Protein AF-A0A3M2H8B1-F1 (afdb_monomer_lite)

Secondary structure (DSSP, 8-state):
-PPEEEPP-TT-HHHHHHHHHHHHHHHHHHTTSS-TTSTTTEE--HHHHHTT---SSEEEEEE--SS-B-TTS-B--EEEEEE-TTS-EEEEEEEEE-TTS-EEEE-HHHHHHHHHHHHHHHH-

Sequence (124 aa):
MPLTTLNYNDNEQEHRGFADTLGQMQGLIDKGKLDRNTSHAYYGGHELRECGVSWNGHFLKRDCPGSGKTMHGRSQNRVIVNIDRNGHLVENWAVAWRHDNRLLLLDAGFFKRAQQMRDYINSM

Radius of gyration: 13.56 Å; chains: 1; bounding box: 36×29×35 Å

Structure (mmCIF, N/CA/C/O backbone):
data_AF-A0A3M2H8B1-F1
#
_entry.id   AF-A0A3M2H8B1-F1
#
loop_
_atom_site.group_PDB
_atom_site.id
_atom_site.type_symbol
_atom_site.label_atom_id
_atom_site.label_alt_id
_atom_site.label_comp_id
_atom_site.label_asym_id
_atom_site.label_entity_id
_atom_site.label_seq_id
_atom_site.pdbx_PDB_ins_code
_atom_site.Cartn_x
_atom_site.Cartn_y
_atom_site.Cartn_z
_atom_site.occupancy
_atom_site.B_iso_or_equiv
_atom_site.auth_seq_id
_atom_site.auth_comp_id
_atom_site.auth_asym_id
_atom_site.auth_atom_id
_atom_site.pdbx_PDB_model_num
ATOM 1 N N . MET A 1 1 ? -4.560 -10.208 -16.704 1.00 59.66 1 MET A N 1
ATOM 2 C CA . MET A 1 1 ? -3.597 -11.182 -16.133 1.00 59.66 1 MET A CA 1
ATOM 3 C C . MET A 1 1 ? -3.605 -11.007 -14.627 1.00 59.66 1 MET A C 1
ATOM 5 O O . MET A 1 1 ? -3.657 -9.851 -14.220 1.00 59.66 1 MET A O 1
ATOM 9 N N . PRO A 1 2 ? -3.592 -12.085 -13.823 1.00 79.75 2 PRO A N 1
ATOM 10 C CA . PRO A 1 2 ? -3.544 -11.953 -12.369 1.00 79.75 2 PRO A CA 1
ATOM 11 C C . PRO A 1 2 ? -2.287 -11.184 -11.948 1.00 79.75 2 PRO A C 1
ATOM 13 O O . PRO A 1 2 ? -1.250 -11.286 -12.606 1.00 79.75 2 PRO A O 1
ATOM 16 N N . LEU A 1 3 ? -2.394 -10.399 -10.875 1.00 92.00 3 LEU A N 1
ATOM 17 C CA . LEU A 1 3 ? -1.260 -9.652 -10.337 1.00 92.00 3 LEU A CA 1
ATOM 18 C C . LEU A 1 3 ? -0.147 -10.609 -9.905 1.00 92.00 3 LEU A C 1
ATOM 20 O O . LEU A 1 3 ? -0.397 -11.581 -9.194 1.00 92.00 3 LEU A O 1
ATOM 24 N N . THR A 1 4 ? 1.087 -10.297 -10.293 1.00 95.25 4 THR A N 1
ATOM 25 C CA . THR A 1 4 ? 2.266 -11.007 -9.796 1.00 95.25 4 THR A CA 1
ATOM 26 C C . THR A 1 4 ? 2.554 -10.573 -8.363 1.00 95.25 4 THR A C 1
ATOM 28 O O . THR A 1 4 ? 2.577 -9.376 -8.068 1.00 95.25 4 THR A O 1
ATOM 31 N N . THR A 1 5 ? 2.805 -11.536 -7.480 1.00 96.56 5 THR A N 1
ATOM 32 C CA . THR A 1 5 ? 3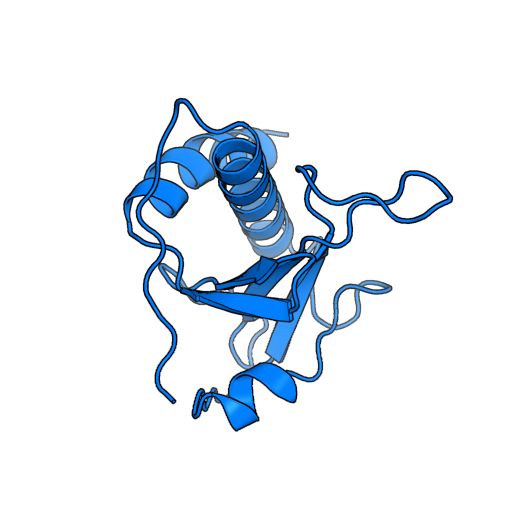.235 -11.259 -6.107 1.00 96.56 5 THR A CA 1
ATOM 33 C C . THR A 1 5 ? 4.673 -10.746 -6.088 1.00 96.56 5 THR A C 1
ATOM 35 O O . THR A 1 5 ? 5.564 -11.339 -6.697 1.00 96.56 5 THR A O 1
ATOM 38 N N . LEU A 1 6 ? 4.901 -9.649 -5.372 1.00 96.31 6 LEU A N 1
ATOM 39 C CA . LEU A 1 6 ? 6.220 -9.130 -5.050 1.00 96.31 6 LEU A CA 1
ATOM 40 C C . LEU A 1 6 ? 6.626 -9.634 -3.671 1.00 96.31 6 LEU A C 1
ATOM 42 O O . LEU A 1 6 ? 5.959 -9.333 -2.682 1.00 96.31 6 LEU A O 1
ATOM 46 N N . ASN A 1 7 ? 7.735 -10.366 -3.624 1.00 97.25 7 ASN A N 1
ATOM 47 C CA . ASN A 1 7 ? 8.300 -10.840 -2.370 1.00 97.25 7 ASN A CA 1
ATOM 48 C C . ASN A 1 7 ? 9.125 -9.739 -1.710 1.00 97.25 7 ASN A C 1
ATOM 50 O O . ASN A 1 7 ? 9.921 -9.064 -2.372 1.00 97.25 7 ASN A O 1
ATOM 54 N N . TYR A 1 8 ? 8.955 -9.569 -0.404 1.00 96.25 8 TYR A N 1
ATOM 55 C CA . TYR A 1 8 ? 9.689 -8.549 0.328 1.00 96.25 8 TYR A CA 1
ATOM 56 C C . TYR A 1 8 ? 11.199 -8.838 0.379 1.00 96.25 8 TYR A C 1
ATOM 58 O O . TYR A 1 8 ? 11.633 -9.971 0.581 1.00 96.25 8 TYR A O 1
ATOM 66 N N . ASN A 1 9 ? 12.008 -7.784 0.241 1.00 94.75 9 ASN A N 1
ATOM 67 C CA . ASN A 1 9 ? 13.467 -7.841 0.331 1.00 94.75 9 ASN A CA 1
ATOM 68 C C . ASN A 1 9 ? 13.957 -6.619 1.111 1.00 94.75 9 ASN A C 1
ATOM 70 O O . ASN A 1 9 ? 13.907 -5.500 0.604 1.00 94.75 9 ASN A O 1
ATOM 74 N N . ASP A 1 10 ? 14.440 -6.829 2.335 1.00 91.00 10 ASP A N 1
ATOM 75 C CA . ASP A 1 10 ? 14.862 -5.733 3.215 1.00 91.00 10 ASP A CA 1
ATOM 76 C C . ASP A 1 10 ? 16.139 -5.036 2.728 1.00 91.00 10 ASP A C 1
ATOM 78 O O . ASP A 1 10 ? 16.424 -3.918 3.143 1.00 91.00 10 ASP A O 1
ATOM 82 N N . ASN A 1 11 ? 16.885 -5.630 1.790 1.00 92.00 11 ASN A N 1
ATOM 83 C CA . ASN A 1 11 ? 18.050 -4.982 1.185 1.00 92.00 11 ASN A CA 1
ATOM 84 C C . ASN A 1 11 ? 17.659 -3.956 0.107 1.00 92.00 11 ASN A C 1
ATOM 86 O O . ASN A 1 11 ? 18.441 -3.051 -0.193 1.00 92.00 11 ASN A O 1
ATOM 90 N N . GLU A 1 12 ? 16.439 -4.027 -0.431 1.00 90.19 12 GLU A N 1
ATOM 91 C CA . GLU A 1 12 ? 15.973 -3.135 -1.491 1.00 90.19 12 GLU A CA 1
ATOM 92 C C . GLU A 1 12 ? 15.316 -1.873 -0.931 1.00 90.19 12 GLU A C 1
ATOM 94 O O . GLU A 1 12 ? 14.300 -1.906 -0.235 1.00 90.19 12 GLU A O 1
ATOM 99 N N . GLN A 1 13 ? 15.879 -0.714 -1.281 1.00 87.94 13 GLN A N 1
ATOM 100 C CA . GLN A 1 13 ? 15.349 0.577 -0.840 1.00 87.94 13 GLN A CA 1
ATOM 101 C C . GLN A 1 13 ? 13.918 0.822 -1.335 1.00 87.94 13 GLN A C 1
ATOM 103 O O . GLN A 1 13 ? 13.115 1.393 -0.601 1.00 87.94 13 GLN A O 1
ATOM 108 N N . GLU A 1 14 ? 13.596 0.381 -2.552 1.00 89.88 14 GLU A N 1
ATOM 109 C CA . GLU A 1 14 ? 12.244 0.478 -3.107 1.00 89.88 14 GLU A CA 1
ATOM 110 C C . GLU A 1 14 ? 11.243 -0.315 -2.253 1.00 89.88 14 GLU A C 1
ATOM 112 O O . GLU A 1 14 ? 10.201 0.216 -1.873 1.00 89.88 14 GLU A O 1
ATOM 117 N N . HIS A 1 15 ? 11.595 -1.542 -1.855 1.00 93.88 15 HIS A N 1
ATOM 118 C CA . HIS A 1 15 ? 10.734 -2.379 -1.021 1.00 93.88 15 HIS A CA 1
ATOM 119 C C . HIS A 1 15 ? 10.514 -1.776 0.368 1.00 93.88 15 HIS A C 1
ATOM 121 O O . HIS A 1 15 ? 9.384 -1.759 0.860 1.00 93.88 15 HIS A O 1
ATOM 127 N N . ARG A 1 16 ? 11.566 -1.226 0.990 1.00 92.31 16 ARG A N 1
ATOM 128 C CA . ARG A 1 16 ? 11.426 -0.474 2.248 1.00 92.31 16 ARG A CA 1
ATOM 129 C C . ARG A 1 16 ? 10.496 0.727 2.074 1.00 92.31 16 ARG A C 1
ATOM 131 O O . ARG A 1 16 ? 9.602 0.915 2.888 1.00 92.31 16 ARG A O 1
ATOM 138 N N . GLY A 1 17 ? 10.636 1.474 0.979 1.00 92.12 17 GLY A N 1
ATOM 139 C CA . GLY A 1 17 ? 9.751 2.594 0.652 1.00 92.12 17 GLY A CA 1
ATOM 140 C C . GLY A 1 17 ? 8.281 2.186 0.511 1.00 92.12 17 GLY A C 1
ATOM 141 O O . GLY A 1 17 ? 7.401 2.888 1.013 1.00 92.12 17 GLY A O 1
ATOM 142 N N . PHE A 1 18 ? 8.001 1.038 -0.115 1.00 95.19 18 PHE A N 1
ATOM 143 C CA . PHE A 1 18 ? 6.642 0.494 -0.218 1.00 95.19 18 PHE A CA 1
ATOM 144 C C . PHE A 1 18 ? 6.091 0.092 1.147 1.00 95.19 18 PHE A C 1
ATOM 146 O O . PHE A 1 18 ? 4.987 0.503 1.491 1.00 95.19 18 PHE A O 1
ATOM 153 N N . ALA A 1 19 ? 6.860 -0.659 1.938 1.00 95.69 19 ALA A N 1
ATOM 154 C CA . ALA A 1 19 ? 6.434 -1.120 3.256 1.00 95.69 19 ALA A CA 1
ATOM 155 C C . ALA A 1 19 ? 6.191 0.045 4.232 1.00 95.69 19 ALA A C 1
ATOM 157 O O . ALA A 1 19 ? 5.168 0.084 4.911 1.00 95.69 19 ALA A O 1
ATOM 158 N N . ASP A 1 20 ? 7.093 1.027 4.265 1.00 94.69 20 ASP A N 1
ATOM 159 C CA . ASP A 1 20 ? 6.966 2.183 5.152 1.00 94.69 20 ASP A CA 1
ATOM 160 C C . ASP A 1 20 ? 5.764 3.055 4.733 1.00 94.69 20 ASP A C 1
ATOM 162 O O . ASP A 1 20 ? 4.981 3.489 5.578 1.00 94.69 20 ASP A O 1
ATOM 166 N N . THR A 1 21 ? 5.547 3.254 3.426 1.00 95.56 21 THR A N 1
ATOM 167 C CA . THR A 1 21 ? 4.368 3.990 2.926 1.00 95.56 21 THR A CA 1
ATOM 168 C C . THR A 1 21 ? 3.072 3.242 3.222 1.00 95.56 21 THR A C 1
ATOM 170 O O . THR A 1 21 ? 2.093 3.867 3.630 1.00 95.56 21 THR A O 1
ATOM 173 N N . LEU A 1 22 ? 3.065 1.915 3.060 1.00 97.50 22 LEU A N 1
ATOM 174 C CA . LEU A 1 22 ? 1.938 1.062 3.423 1.00 97.50 22 LEU A CA 1
ATOM 175 C C . LEU A 1 22 ? 1.577 1.260 4.899 1.00 97.50 22 LEU A C 1
ATOM 177 O O . LEU A 1 22 ? 0.444 1.627 5.191 1.00 97.50 22 LEU A O 1
ATOM 181 N N . GLY A 1 23 ? 2.543 1.131 5.812 1.00 97.00 23 GLY A N 1
ATOM 182 C CA . GLY A 1 23 ? 2.298 1.307 7.245 1.00 97.00 23 GLY A CA 1
ATOM 183 C C . GLY A 1 23 ? 1.787 2.704 7.605 1.00 97.00 23 GLY A C 1
ATOM 184 O O . GLY A 1 23 ? 0.853 2.841 8.394 1.00 97.00 23 GLY A O 1
ATOM 185 N N . GLN A 1 24 ? 2.324 3.750 6.964 1.00 96.19 24 GLN A N 1
ATOM 186 C CA . GLN A 1 24 ? 1.817 5.116 7.135 1.00 96.19 24 GLN A CA 1
ATOM 187 C C . GLN A 1 24 ? 0.368 5.265 6.673 1.00 96.19 24 GLN A C 1
ATOM 189 O O . GLN A 1 24 ? -0.427 5.910 7.355 1.00 96.19 24 GLN A O 1
ATOM 194 N N . MET A 1 25 ? 0.017 4.700 5.515 1.00 96.94 25 MET A N 1
ATOM 195 C CA . MET A 1 25 ? -1.361 4.726 5.026 1.00 96.94 25 MET A CA 1
ATOM 196 C C . MET A 1 25 ? -2.291 4.000 5.994 1.00 96.94 25 MET A C 1
ATOM 198 O O . MET A 1 25 ? -3.311 4.570 6.365 1.00 96.94 25 MET A O 1
ATOM 202 N N . GLN A 1 26 ? -1.920 2.796 6.440 1.00 97.56 26 GLN A N 1
ATOM 203 C CA . GLN A 1 26 ? -2.722 2.003 7.373 1.00 97.56 26 GLN A CA 1
ATOM 204 C C . GLN A 1 26 ? -2.983 2.766 8.679 1.00 97.56 26 GLN A C 1
ATOM 206 O O . GLN A 1 26 ? -4.137 2.933 9.059 1.00 97.56 26 GLN A O 1
ATOM 211 N N . GLY A 1 27 ? -1.945 3.329 9.310 1.00 96.62 27 GLY A N 1
ATOM 212 C CA . GLY A 1 27 ? -2.113 4.088 10.555 1.00 96.62 27 GLY A CA 1
ATOM 213 C C . GLY A 1 27 ? -2.935 5.372 10.381 1.00 96.62 27 GLY A C 1
ATOM 214 O O . GLY A 1 27 ? -3.712 5.751 11.253 1.00 96.62 27 GLY A O 1
ATOM 215 N N . LEU A 1 28 ? -2.824 6.058 9.237 1.00 96.12 28 LEU A N 1
ATOM 216 C CA . LEU A 1 28 ? -3.655 7.238 8.971 1.00 96.12 28 LEU A CA 1
ATOM 217 C C . LEU A 1 28 ? -5.119 6.880 8.696 1.00 96.12 28 LEU A C 1
ATOM 219 O O . LEU A 1 28 ? -5.994 7.659 9.074 1.00 96.12 28 LEU A O 1
ATOM 223 N N . ILE A 1 29 ? -5.383 5.734 8.065 1.00 96.50 29 ILE A N 1
ATOM 224 C CA . ILE A 1 29 ? -6.743 5.216 7.872 1.00 96.50 29 ILE A CA 1
ATOM 225 C C . ILE A 1 29 ? -7.350 4.845 9.227 1.00 96.50 29 ILE A C 1
ATOM 227 O O . ILE A 1 29 ? -8.449 5.302 9.526 1.00 96.50 29 ILE A O 1
ATOM 231 N N . ASP A 1 30 ? -6.614 4.128 10.084 1.00 95.44 30 ASP A N 1
ATOM 232 C CA . ASP A 1 30 ? -7.062 3.780 11.443 1.00 95.44 30 ASP A CA 1
ATOM 233 C C . ASP A 1 30 ? -7.449 5.022 12.262 1.00 95.44 30 ASP A C 1
ATOM 235 O O . ASP A 1 30 ? -8.407 5.004 13.032 1.00 95.44 30 ASP A O 1
ATOM 239 N N . LYS A 1 31 ? -6.728 6.134 12.069 1.00 93.94 31 LYS A N 1
ATOM 240 C CA . LYS A 1 31 ? -7.013 7.423 12.721 1.00 93.94 31 LYS A CA 1
ATOM 241 C C . LYS A 1 31 ? -8.135 8.236 12.083 1.00 93.94 31 LYS A C 1
ATOM 243 O O . LYS A 1 31 ? -8.404 9.342 12.551 1.00 93.94 31 LYS A O 1
ATOM 248 N N . GLY A 1 32 ? -8.719 7.772 10.981 1.00 93.19 32 GLY A N 1
ATOM 249 C CA . GLY A 1 32 ? -9.668 8.554 10.187 1.00 93.19 32 GLY A CA 1
ATOM 250 C C . GLY A 1 32 ? -9.055 9.813 9.558 1.00 93.19 32 GLY A C 1
ATOM 251 O O . GLY A 1 32 ? -9.773 10.751 9.228 1.00 93.19 32 GLY A O 1
ATOM 252 N N . LYS A 1 33 ? -7.723 9.866 9.413 1.00 94.00 33 LYS A N 1
ATOM 253 C CA . LYS A 1 33 ? -6.983 10.984 8.794 1.00 94.00 33 LYS A CA 1
ATOM 254 C C . LYS A 1 33 ? -6.727 10.779 7.301 1.00 94.00 33 LYS A C 1
ATOM 256 O O . LYS A 1 33 ? -6.310 11.718 6.626 1.00 94.00 33 LYS A O 1
ATOM 261 N N . LEU A 1 34 ? -6.917 9.560 6.805 1.00 95.25 34 LEU A N 1
ATOM 262 C CA . LEU A 1 34 ? -6.817 9.211 5.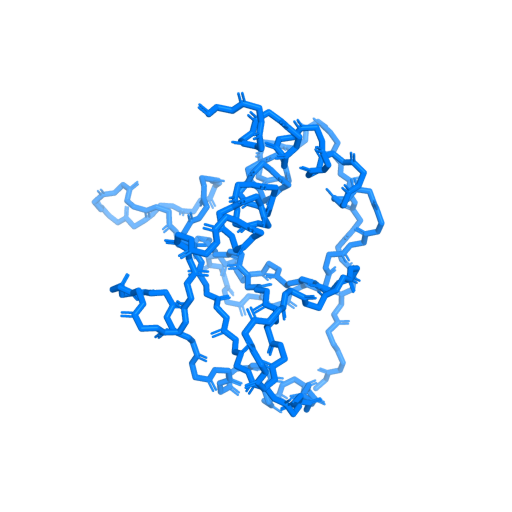394 1.00 95.25 34 LEU A CA 1
ATOM 263 C C . LEU A 1 34 ? -8.057 8.413 4.991 1.00 95.25 34 LEU A C 1
ATOM 265 O O . LEU A 1 34 ? -8.286 7.317 5.488 1.00 95.25 34 LEU A O 1
ATOM 269 N N . ASP A 1 35 ? -8.836 8.968 4.074 1.00 94.88 35 ASP A N 1
ATOM 270 C CA . ASP A 1 35 ? -10.069 8.384 3.551 1.00 94.88 35 ASP A CA 1
ATOM 271 C C . ASP A 1 35 ? -10.238 8.705 2.052 1.00 94.88 35 ASP A C 1
ATOM 273 O O . ASP A 1 35 ? -9.364 9.297 1.412 1.00 94.88 35 ASP A O 1
ATOM 277 N N . ARG A 1 36 ? -11.388 8.343 1.470 1.00 91.69 36 ARG A N 1
ATOM 278 C CA . ARG A 1 36 ? -11.686 8.626 0.053 1.00 91.69 36 ARG A CA 1
ATOM 279 C C . ARG A 1 36 ? -11.818 10.117 -0.278 1.00 91.69 36 ARG A C 1
ATOM 281 O O . ARG A 1 36 ? -11.712 10.480 -1.445 1.00 91.69 36 ARG A O 1
ATOM 288 N N . ASN A 1 37 ? -12.125 10.951 0.714 1.00 92.69 37 ASN A N 1
ATOM 289 C CA . ASN A 1 37 ? -12.356 12.384 0.535 1.00 92.69 37 ASN A CA 1
ATOM 290 C C . ASN A 1 37 ? -11.055 13.181 0.708 1.00 92.69 37 ASN A C 1
ATOM 292 O O . ASN A 1 37 ? -10.986 14.356 0.352 1.00 92.69 37 ASN A O 1
ATOM 296 N N . THR A 1 38 ? -10.016 12.537 1.236 1.00 93.38 38 THR A N 1
ATOM 297 C CA . THR A 1 38 ? -8.688 13.109 1.390 1.00 93.38 38 THR A CA 1
ATOM 298 C C . THR A 1 38 ? -8.119 13.476 0.020 1.00 93.38 38 THR A C 1
ATOM 300 O O . THR A 1 38 ? -8.127 12.680 -0.925 1.00 93.38 38 THR A O 1
ATOM 303 N N . SER A 1 39 ? -7.615 14.707 -0.096 1.00 90.38 39 SER A N 1
ATOM 304 C CA . SER A 1 39 ? -7.112 15.240 -1.363 1.00 90.38 39 SER A CA 1
ATOM 305 C C . SER A 1 39 ? -6.039 14.331 -1.971 1.00 90.38 39 SER A C 1
ATOM 307 O O . SER A 1 39 ? -5.099 13.919 -1.292 1.00 90.38 39 SER A O 1
ATOM 309 N N . HIS A 1 40 ? -6.193 14.012 -3.259 1.00 86.81 40 HIS A N 1
ATOM 310 C CA . HIS A 1 40 ? -5.317 13.127 -4.040 1.00 86.81 40 HIS A CA 1
ATOM 311 C C . HIS A 1 40 ? -5.178 11.673 -3.541 1.00 86.81 40 HIS A C 1
ATOM 313 O O . HIS A 1 40 ? -4.413 10.914 -4.141 1.00 86.81 40 HIS A O 1
ATOM 319 N N . ALA A 1 41 ? -5.929 11.256 -2.516 1.00 90.31 41 ALA A N 1
ATOM 320 C CA . ALA A 1 41 ? -5.879 9.892 -1.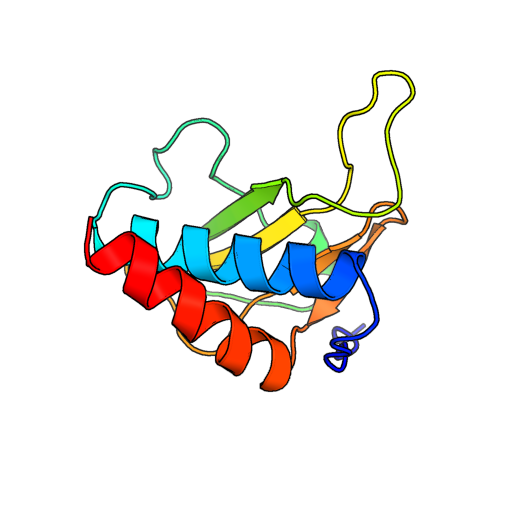991 1.00 90.31 41 ALA A CA 1
ATOM 321 C C . ALA A 1 41 ? -6.709 8.909 -2.822 1.00 90.31 41 ALA A C 1
ATOM 323 O O . ALA A 1 41 ? -6.330 7.750 -2.963 1.00 90.31 41 ALA A O 1
ATOM 324 N N . TYR A 1 42 ? -7.833 9.350 -3.392 1.00 93.25 42 TYR A N 1
ATOM 325 C CA . TYR A 1 42 ? -8.712 8.468 -4.156 1.00 93.25 42 TYR A CA 1
ATOM 326 C C . TYR A 1 42 ? -8.038 7.914 -5.421 1.00 93.25 42 TYR A C 1
ATOM 328 O O . TYR A 1 42 ? -7.388 8.635 -6.188 1.00 93.25 42 TYR A O 1
ATOM 336 N N . TYR A 1 43 ? -8.242 6.619 -5.664 1.00 92.31 43 TYR A N 1
ATOM 337 C CA . TYR A 1 43 ? -7.790 5.923 -6.859 1.00 92.31 43 TYR A CA 1
ATOM 338 C C . TYR A 1 43 ? -8.953 5.184 -7.535 1.00 92.31 43 TYR A C 1
ATOM 340 O O . TYR A 1 43 ? -9.661 4.394 -6.916 1.00 92.31 43 TYR A O 1
ATOM 348 N N . GLY A 1 44 ? -9.148 5.439 -8.833 1.00 88.69 44 GLY A N 1
ATOM 349 C CA . GLY A 1 44 ? -10.245 4.846 -9.609 1.00 88.69 44 GLY A CA 1
ATOM 350 C C . GLY A 1 44 ? -10.101 3.339 -9.863 1.00 88.69 44 GLY A C 1
ATOM 351 O O . GLY A 1 44 ? -11.099 2.663 -10.115 1.00 88.69 44 GLY A O 1
ATOM 352 N N . GLY A 1 45 ? -8.879 2.797 -9.766 1.00 90.50 45 GLY A N 1
ATOM 353 C CA . GLY A 1 45 ? -8.616 1.361 -9.901 1.00 90.50 45 GLY A CA 1
ATOM 354 C C . GLY A 1 45 ? -8.769 0.808 -11.319 1.00 90.50 45 GLY A C 1
ATOM 355 O O . GLY A 1 45 ? -8.982 -0.392 -11.461 1.00 90.50 45 GLY A O 1
ATOM 356 N N . HIS A 1 46 ? -8.705 1.641 -12.363 1.00 91.25 46 HIS A N 1
ATOM 357 C CA . HIS A 1 46 ? -8.873 1.191 -13.751 1.00 91.25 46 HIS A CA 1
ATOM 358 C C . HIS A 1 46 ? -7.829 0.137 -14.134 1.00 91.25 46 HIS A C 1
ATOM 360 O O . HIS A 1 46 ? -8.188 -0.941 -14.597 1.00 91.25 46 HIS A O 1
ATOM 366 N N . GLU A 1 47 ? -6.562 0.396 -13.822 1.00 92.12 47 GLU A N 1
ATOM 367 C CA . GLU A 1 47 ? -5.441 -0.496 -14.119 1.00 92.12 47 GLU A CA 1
ATOM 368 C C . GLU A 1 47 ? -5.546 -1.813 -13.322 1.00 92.12 47 GLU A C 1
ATOM 370 O O . GLU A 1 47 ? -5.278 -2.896 -13.837 1.00 92.12 47 GLU A O 1
ATOM 375 N N . LEU A 1 48 ? -6.039 -1.758 -12.077 1.00 92.75 48 LEU A N 1
ATOM 376 C CA . LEU A 1 48 ? -6.327 -2.958 -11.282 1.00 92.75 48 LEU A CA 1
ATOM 377 C C . LEU A 1 48 ? -7.434 -3.818 -11.911 1.00 92.75 48 LEU A C 1
ATOM 379 O O . LEU A 1 48 ? -7.323 -5.046 -11.934 1.00 92.75 48 LEU A O 1
ATOM 383 N N . ARG A 1 49 ? -8.484 -3.189 -12.453 1.00 91.44 49 ARG A N 1
ATOM 384 C CA . ARG A 1 49 ? -9.580 -3.893 -13.140 1.00 91.44 49 ARG A CA 1
ATOM 385 C C . ARG A 1 49 ? -9.105 -4.564 -14.426 1.00 91.44 49 ARG A C 1
ATOM 387 O O . ARG A 1 49 ? -9.537 -5.677 -14.707 1.00 91.44 49 ARG A O 1
ATOM 394 N N . GLU A 1 50 ? -8.183 -3.948 -15.163 1.00 91.06 50 GLU A N 1
ATOM 395 C CA . GLU A 1 50 ? -7.531 -4.566 -16.330 1.00 91.06 50 GLU A CA 1
ATOM 396 C C . GLU A 1 50 ? -6.698 -5.802 -15.940 1.00 91.06 50 GLU A C 1
ATOM 398 O O . GLU A 1 50 ? -6.622 -6.787 -16.681 1.00 91.06 50 GLU A O 1
ATOM 403 N N . CYS A 1 51 ? -6.142 -5.814 -14.725 1.00 90.19 51 CYS A N 1
ATOM 404 C CA . CYS A 1 51 ? -5.526 -7.000 -14.125 1.00 90.19 51 CYS A CA 1
ATOM 405 C C . CYS A 1 51 ? -6.540 -8.015 -13.551 1.00 90.19 51 CYS A C 1
ATOM 407 O O . CYS A 1 51 ? -6.140 -9.044 -13.009 1.00 90.19 51 CYS A O 1
ATOM 409 N N . GLY A 1 52 ? -7.848 -7.778 -13.681 1.00 89.25 52 GLY A N 1
ATOM 410 C CA . GLY A 1 52 ? -8.897 -8.665 -13.171 1.00 89.25 52 GLY A CA 1
ATOM 411 C C . GLY A 1 52 ? -9.158 -8.539 -11.667 1.00 89.25 52 GLY A C 1
ATOM 412 O O . GLY A 1 52 ? -9.854 -9.379 -11.099 1.00 89.25 52 GLY A O 1
ATOM 413 N N . VAL A 1 53 ? -8.628 -7.505 -11.006 1.00 89.56 53 VAL A N 1
ATOM 414 C CA . VAL A 1 53 ? -8.946 -7.218 -9.604 1.00 89.56 53 VAL A CA 1
ATOM 415 C C . VAL A 1 53 ? -10.313 -6.548 -9.537 1.00 89.56 53 VAL A C 1
ATOM 417 O O . VAL A 1 53 ? -10.506 -5.425 -10.005 1.00 89.56 53 VAL A O 1
ATOM 420 N N . SER A 1 54 ? -11.263 -7.236 -8.911 1.00 85.31 54 SER A N 1
ATOM 421 C CA . SER A 1 54 ? -12.582 -6.701 -8.586 1.00 85.31 54 SER A CA 1
ATOM 422 C C . SER A 1 54 ? -12.692 -6.536 -7.076 1.00 85.31 54 SER A C 1
ATOM 424 O O . SER A 1 54 ? -12.491 -7.494 -6.331 1.00 85.31 54 SER A O 1
ATOM 426 N N . TRP A 1 55 ? -13.001 -5.321 -6.619 1.00 83.38 55 TRP A N 1
ATOM 427 C CA . TRP A 1 55 ? -13.238 -5.044 -5.206 1.00 83.38 55 TRP A CA 1
ATOM 428 C C . TRP A 1 55 ? -14.488 -4.199 -5.011 1.00 83.38 55 TRP A C 1
ATOM 430 O O . TRP A 1 55 ? -14.752 -3.254 -5.756 1.00 83.38 55 TRP A O 1
ATOM 440 N N . ASN A 1 56 ? -15.242 -4.532 -3.968 1.00 79.81 56 ASN A N 1
ATOM 441 C CA . ASN A 1 56 ? -16.464 -3.840 -3.601 1.00 79.81 56 ASN A CA 1
ATOM 442 C C . ASN A 1 56 ? -16.164 -2.799 -2.508 1.00 79.81 56 ASN A C 1
ATOM 444 O O . ASN A 1 56 ? -16.461 -3.004 -1.335 1.00 79.81 56 ASN A O 1
ATOM 448 N N . GLY A 1 57 ? -15.516 -1.700 -2.894 1.00 86.75 57 GLY A N 1
ATOM 449 C CA . GLY A 1 57 ? -15.061 -0.645 -1.986 1.00 86.75 57 GLY A CA 1
ATOM 450 C C . GLY A 1 57 ? -14.366 0.485 -2.738 1.00 86.75 57 GLY A C 1
ATOM 451 O O . GLY A 1 57 ? -14.623 0.699 -3.926 1.00 86.75 57 GLY A O 1
ATOM 452 N N . HIS A 1 58 ? -13.474 1.197 -2.056 1.00 93.81 58 HIS A N 1
ATOM 453 C CA . HIS A 1 58 ? -12.649 2.230 -2.676 1.00 93.81 58 HIS A CA 1
ATOM 454 C C . HIS A 1 58 ? -11.172 1.858 -2.596 1.00 93.81 58 HIS A C 1
ATOM 456 O O . HIS A 1 58 ? -10.720 1.266 -1.619 1.00 93.81 58 HIS A O 1
ATOM 462 N N . PHE A 1 59 ? -10.421 2.246 -3.623 1.00 96.38 59 PHE A N 1
ATOM 463 C CA . PHE A 1 59 ? -8.971 2.187 -3.585 1.00 96.38 59 PHE A CA 1
ATOM 464 C C . PHE A 1 59 ? -8.435 3.545 -3.145 1.00 96.38 59 PHE A C 1
ATOM 466 O O . PHE A 1 59 ? -8.855 4.586 -3.663 1.00 96.38 59 PHE A O 1
ATOM 473 N N . LEU A 1 60 ? -7.487 3.528 -2.217 1.00 96.88 60 LEU A N 1
ATOM 474 C CA . LEU A 1 60 ? -6.680 4.691 -1.876 1.00 96.88 60 LEU A CA 1
ATOM 475 C C . LEU A 1 60 ? -5.268 4.483 -2.401 1.00 96.88 60 LEU A C 1
ATOM 477 O O . LEU A 1 60 ? -4.767 3.362 -2.408 1.00 96.88 60 LEU A O 1
ATOM 481 N N . LYS A 1 61 ? -4.613 5.563 -2.814 1.00 95.56 61 LYS A N 1
ATOM 482 C CA . LYS A 1 61 ? -3.222 5.556 -3.254 1.00 95.56 61 LYS A CA 1
ATOM 483 C C . LYS A 1 61 ? -2.399 6.595 -2.512 1.00 95.56 61 LYS A C 1
ATOM 485 O O . LYS A 1 61 ? -2.905 7.645 -2.119 1.00 95.56 61 LYS A O 1
ATOM 490 N N . ARG A 1 62 ? -1.102 6.332 -2.405 1.00 93.81 62 ARG A N 1
ATOM 491 C CA . ARG A 1 62 ? -0.112 7.324 -1.993 1.00 93.81 62 ARG A CA 1
ATOM 492 C C . ARG A 1 62 ? 1.188 7.113 -2.746 1.00 93.81 62 ARG A C 1
ATOM 494 O O . ARG A 1 62 ? 1.604 5.975 -2.953 1.00 93.81 62 ARG A O 1
ATOM 501 N N . ASP A 1 63 ? 1.818 8.212 -3.142 1.00 90.81 63 ASP A N 1
ATOM 502 C CA . ASP A 1 63 ? 3.152 8.170 -3.731 1.00 90.81 63 ASP A CA 1
ATOM 503 C C . ASP A 1 63 ? 4.151 7.660 -2.682 1.00 90.81 63 ASP A C 1
ATOM 505 O O . ASP A 1 63 ? 4.113 8.076 -1.521 1.00 90.81 63 ASP A O 1
ATOM 509 N N . CYS A 1 64 ? 5.044 6.762 -3.087 1.00 86.56 64 CYS A N 1
ATOM 510 C CA . CYS A 1 64 ? 6.045 6.163 -2.209 1.00 86.56 64 CYS A CA 1
ATOM 511 C C . CYS A 1 64 ? 7.464 6.460 -2.715 1.00 86.56 64 CYS A C 1
ATOM 513 O O . CYS A 1 64 ? 7.692 6.515 -3.926 1.00 86.56 64 CYS A O 1
ATOM 515 N N . PRO A 1 65 ? 8.445 6.671 -1.822 1.00 75.12 65 PRO A N 1
ATOM 516 C CA . PRO A 1 65 ? 9.834 6.879 -2.219 1.00 75.12 65 PRO A CA 1
ATOM 517 C C 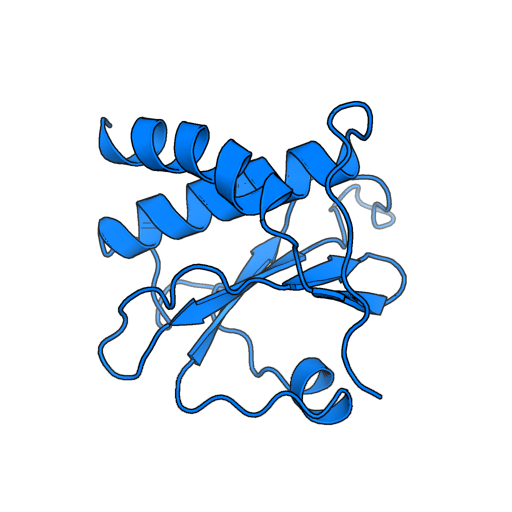. PRO A 1 65 ? 10.434 5.600 -2.832 1.00 75.12 65 PRO A C 1
ATOM 519 O O . PRO A 1 65 ? 10.148 4.496 -2.377 1.00 75.12 65 PRO A O 1
ATOM 522 N N . GLY A 1 66 ? 11.283 5.740 -3.855 1.00 67.19 66 GLY A N 1
ATOM 523 C CA . GLY A 1 66 ? 11.924 4.611 -4.538 1.00 67.19 66 GLY A CA 1
ATOM 524 C C . GLY A 1 66 ? 12.741 5.019 -5.770 1.00 67.19 66 GLY A C 1
ATOM 525 O O . GLY A 1 66 ? 12.920 6.211 -6.044 1.00 67.19 66 GLY A O 1
ATOM 526 N N . SER A 1 67 ? 13.260 4.024 -6.495 1.00 59.00 67 SER A N 1
ATOM 527 C CA . SER A 1 67 ? 13.869 4.197 -7.820 1.00 59.00 67 SER A CA 1
ATOM 528 C C . SER A 1 67 ? 12.788 4.502 -8.869 1.00 59.00 67 SER A C 1
ATOM 530 O O . SER A 1 67 ? 11.669 4.008 -8.775 1.00 59.00 67 SER A O 1
ATOM 532 N N . GLY A 1 68 ? 13.112 5.350 -9.853 1.00 57.12 68 GLY A N 1
ATOM 533 C CA . GLY A 1 68 ? 12.145 5.867 -10.834 1.00 57.12 68 GLY A CA 1
ATOM 534 C C . GLY A 1 68 ? 11.611 7.247 -10.447 1.00 57.12 68 GLY A C 1
ATOM 535 O O . GLY A 1 68 ? 10.563 7.388 -9.816 1.00 57.12 68 GLY A O 1
ATOM 536 N N . LYS A 1 69 ? 12.363 8.289 -10.818 1.00 58.12 69 LYS A N 1
ATOM 537 C CA . LYS A 1 69 ? 11.977 9.691 -10.625 1.00 58.12 69 LYS A CA 1
ATOM 538 C C . LYS A 1 69 ? 11.566 10.294 -11.964 1.00 58.12 69 LYS A C 1
ATOM 540 O O . LYS A 1 69 ? 12.226 10.074 -12.973 1.00 58.12 69 LYS A O 1
ATOM 545 N N . THR A 1 70 ? 10.517 11.109 -11.955 1.00 56.97 70 THR A N 1
ATOM 546 C CA . THR A 1 70 ? 10.242 12.052 -13.049 1.00 56.97 70 THR A CA 1
ATOM 547 C C . THR A 1 70 ? 11.423 13.010 -13.249 1.00 56.97 70 THR A C 1
ATOM 549 O O . THR A 1 70 ? 12.261 13.170 -12.358 1.00 56.97 70 THR A O 1
ATOM 552 N N . MET A 1 71 ? 11.445 13.730 -14.376 1.00 52.41 71 MET A N 1
ATOM 553 C CA . MET A 1 71 ? 12.430 14.788 -14.664 1.00 52.41 71 MET A CA 1
ATOM 554 C C . MET A 1 71 ? 12.541 15.850 -13.546 1.00 52.41 71 MET A C 1
ATOM 556 O O . MET A 1 71 ? 13.571 16.499 -13.410 1.00 52.41 71 MET A O 1
ATOM 560 N N . HIS A 1 72 ? 11.510 15.989 -12.702 1.00 58.72 72 HIS A N 1
ATOM 561 C CA . HIS A 1 72 ? 11.464 16.908 -11.557 1.00 58.72 72 HIS A CA 1
ATOM 562 C C . HIS A 1 72 ? 11.630 16.213 -10.193 1.00 58.72 72 HIS A C 1
ATOM 564 O O . HIS A 1 72 ? 11.274 16.770 -9.158 1.00 58.72 72 HIS A O 1
ATOM 570 N N . GLY A 1 73 ? 12.128 14.975 -10.161 1.00 58.19 73 GLY A N 1
ATOM 571 C CA . GLY A 1 73 ? 12.492 14.287 -8.921 1.00 58.19 73 GLY A CA 1
ATOM 572 C C . GLY A 1 73 ? 11.343 13.617 -8.157 1.00 58.19 73 GLY A C 1
ATOM 573 O O . GLY A 1 73 ? 11.611 12.961 -7.150 1.00 58.19 73 GLY A O 1
ATOM 574 N N . ARG A 1 74 ? 10.085 13.725 -8.613 1.00 59.41 74 ARG A N 1
ATOM 575 C CA . ARG A 1 74 ? 8.948 13.014 -7.993 1.00 59.41 74 ARG A CA 1
ATOM 576 C C . ARG A 1 74 ? 9.012 11.523 -8.303 1.00 59.41 74 ARG A C 1
ATOM 578 O O . ARG A 1 74 ? 9.134 11.169 -9.476 1.00 59.41 74 ARG A O 1
ATOM 585 N N . SER A 1 75 ? 8.914 10.686 -7.270 1.00 65.69 75 SER A N 1
ATOM 586 C CA . SER A 1 75 ? 8.757 9.236 -7.425 1.00 65.69 75 SER A CA 1
ATOM 587 C C . SER A 1 75 ? 7.483 8.933 -8.208 1.00 65.69 75 SER A C 1
ATOM 589 O O . SER A 1 75 ? 6.451 9.561 -7.971 1.00 65.69 75 SER A O 1
ATOM 591 N N . GLN A 1 76 ? 7.560 7.997 -9.150 1.00 77.38 76 GLN A N 1
ATOM 592 C CA . GLN A 1 76 ? 6.385 7.501 -9.874 1.00 77.38 76 GLN A CA 1
ATOM 593 C C . GLN A 1 76 ? 5.782 6.253 -9.225 1.00 77.38 76 GLN A C 1
ATOM 595 O O . GLN A 1 76 ? 4.723 5.799 -9.654 1.00 77.38 76 GLN A O 1
ATOM 600 N N . ASN A 1 77 ? 6.432 5.716 -8.193 1.00 90.56 77 ASN A N 1
ATOM 601 C CA . ASN A 1 77 ? 5.904 4.578 -7.471 1.00 90.56 77 ASN A CA 1
ATOM 602 C C . ASN A 1 77 ? 4.745 4.998 -6.559 1.00 90.56 77 ASN A C 1
ATOM 604 O O . ASN A 1 77 ? 4.767 6.071 -5.946 1.00 90.56 77 ASN A O 1
ATOM 608 N N . ARG A 1 78 ? 3.751 4.120 -6.428 1.00 93.25 78 ARG A N 1
ATOM 609 C CA . ARG A 1 78 ? 2.609 4.291 -5.529 1.00 93.25 78 ARG A CA 1
ATOM 610 C C . ARG A 1 78 ? 2.326 3.010 -4.768 1.00 93.25 78 ARG A C 1
ATOM 612 O O . ARG A 1 78 ? 2.480 1.916 -5.305 1.00 93.25 78 ARG A O 1
ATOM 619 N N . VAL A 1 79 ? 1.832 3.160 -3.549 1.00 96.31 79 VAL A N 1
ATOM 620 C CA . VAL A 1 79 ? 1.156 2.085 -2.823 1.00 96.31 79 VAL A CA 1
ATOM 621 C C . VAL A 1 79 ? -0.339 2.310 -2.940 1.00 96.31 79 VAL A C 1
ATOM 623 O O . VAL A 1 79 ? -0.817 3.433 -2.776 1.00 96.31 79 VAL A O 1
ATOM 626 N N . ILE A 1 80 ? -1.059 1.241 -3.252 1.00 97.19 80 ILE A N 1
ATOM 627 C CA . ILE A 1 80 ? -2.511 1.200 -3.325 1.00 97.19 80 ILE A CA 1
ATOM 628 C C . ILE A 1 80 ? -3.010 0.266 -2.228 1.00 97.19 80 ILE A C 1
ATOM 630 O O . ILE A 1 80 ? -2.530 -0.860 -2.105 1.00 97.19 80 ILE A O 1
ATOM 634 N N . VAL A 1 81 ? -3.990 0.725 -1.460 1.00 97.12 81 VAL A N 1
ATOM 635 C CA . VAL A 1 81 ? -4.691 -0.064 -0.441 1.00 97.12 81 VAL A CA 1
ATOM 636 C C . VAL A 1 81 ? -6.189 -0.013 -0.697 1.00 97.12 81 VAL A C 1
ATOM 638 O O . VAL A 1 81 ? -6.682 0.886 -1.386 1.00 97.12 81 VAL A O 1
ATOM 641 N N . ASN A 1 82 ? -6.913 -0.955 -0.104 1.00 95.06 82 ASN A N 1
ATOM 642 C CA . ASN A 1 82 ? -8.367 -0.989 -0.176 1.00 95.06 82 ASN A CA 1
ATOM 643 C C . ASN A 1 82 ? -8.968 -0.514 1.131 1.00 95.06 82 ASN A C 1
ATOM 645 O O . ASN A 1 82 ? -8.496 -0.875 2.208 1.00 95.06 82 ASN A O 1
ATOM 649 N N . ILE A 1 83 ? -10.059 0.228 1.009 1.00 95.38 83 ILE A N 1
ATOM 650 C CA . ILE A 1 83 ? -10.996 0.447 2.100 1.00 95.38 83 ILE A CA 1
ATOM 651 C C . ILE A 1 83 ? -12.353 -0.150 1.725 1.00 95.38 83 ILE A C 1
ATOM 653 O O . ILE A 1 83 ? -12.750 -0.170 0.551 1.00 95.38 83 ILE A O 1
ATOM 657 N N . ASP A 1 84 ? -13.055 -0.677 2.719 1.00 94.06 84 ASP A N 1
ATOM 658 C CA . ASP A 1 84 ? -14.417 -1.163 2.563 1.00 94.06 84 ASP A CA 1
ATOM 659 C C . ASP A 1 84 ? -15.407 0.003 2.362 1.00 94.06 84 ASP A C 1
ATOM 661 O O . ASP A 1 84 ? -15.046 1.183 2.300 1.00 94.06 84 ASP A O 1
ATOM 665 N N . ARG A 1 85 ? -16.696 -0.323 2.233 1.00 91.00 85 ARG A N 1
ATOM 666 C CA . ARG A 1 85 ? -17.756 0.682 2.050 1.00 91.00 85 ARG A CA 1
ATOM 667 C C . ARG A 1 85 ? -17.958 1.592 3.268 1.00 91.00 85 ARG A C 1
ATOM 669 O O . ARG A 1 85 ? -18.532 2.665 3.107 1.00 91.00 85 ARG A O 1
ATOM 676 N N . ASN A 1 86 ? -17.501 1.173 4.445 1.00 91.19 86 ASN A N 1
ATOM 677 C CA . ASN A 1 86 ? -17.567 1.936 5.689 1.00 91.19 86 ASN A CA 1
ATOM 678 C C . ASN A 1 86 ? -16.318 2.807 5.895 1.00 91.19 86 ASN A C 1
ATOM 680 O O . ASN A 1 86 ? -16.270 3.592 6.835 1.00 91.19 86 ASN A O 1
ATOM 684 N N . GLY A 1 87 ? -15.327 2.698 5.006 1.00 90.50 87 GLY A N 1
ATOM 685 C CA . GLY A 1 87 ? -14.072 3.434 5.085 1.00 90.50 87 GLY A CA 1
ATOM 686 C C . GLY A 1 87 ? -12.993 2.741 5.913 1.00 90.50 87 GLY A C 1
ATOM 687 O O . GLY A 1 87 ? -11.945 3.338 6.140 1.00 90.50 87 GLY A O 1
ATOM 688 N N . HIS A 1 88 ? -13.208 1.495 6.336 1.00 93.88 88 HIS A N 1
ATOM 689 C CA . HIS A 1 88 ? -12.215 0.736 7.088 1.00 93.88 88 HIS A CA 1
ATOM 690 C C . HIS A 1 88 ? -11.203 0.073 6.161 1.00 93.88 88 HIS A C 1
ATOM 692 O O . HIS A 1 88 ? -11.551 -0.395 5.076 1.00 93.88 88 HIS A O 1
ATOM 698 N N . LEU A 1 89 ? -9.949 0.005 6.608 1.00 95.12 89 LEU A N 1
ATOM 699 C CA . LEU A 1 89 ? -8.876 -0.684 5.901 1.00 95.12 89 LEU A CA 1
ATOM 700 C C . LEU A 1 89 ? -9.224 -2.162 5.675 1.00 95.12 89 LEU A C 1
ATOM 702 O O . LEU A 1 89 ? -9.641 -2.874 6.587 1.00 95.12 89 LEU A O 1
ATOM 706 N N . VAL A 1 90 ? -8.986 -2.639 4.457 1.00 94.25 90 VAL A N 1
ATOM 707 C CA . VAL A 1 90 ? -8.987 -4.068 4.148 1.00 94.25 90 VAL A CA 1
ATOM 708 C C . VAL A 1 90 ? -7.599 -4.616 4.450 1.00 94.25 90 VAL A C 1
ATOM 710 O O . VAL A 1 90 ? -6.624 -4.293 3.770 1.00 94.25 90 VAL A O 1
ATOM 713 N N . GLU A 1 91 ? -7.510 -5.434 5.490 1.00 93.56 91 GLU A N 1
ATOM 714 C CA . GLU A 1 91 ? -6.240 -5.976 5.967 1.00 93.56 91 GLU A CA 1
ATOM 715 C C . GLU A 1 91 ? -5.604 -6.961 4.974 1.00 93.56 91 GLU A C 1
ATOM 717 O O . GLU A 1 91 ? -6.289 -7.639 4.206 1.00 93.56 91 GLU A O 1
ATOM 722 N N . ASN A 1 92 ? -4.272 -7.069 5.031 1.00 93.31 92 ASN A N 1
ATOM 723 C CA . ASN A 1 92 ? -3.460 -8.014 4.249 1.00 93.31 92 ASN A CA 1
ATOM 724 C C . ASN A 1 92 ? -3.630 -7.921 2.721 1.00 93.31 92 ASN A C 1
ATOM 726 O O . ASN A 1 92 ? -3.334 -8.876 2.002 1.00 93.31 92 ASN A O 1
ATOM 730 N N . TRP A 1 93 ? -4.083 -6.774 2.209 1.00 95.62 93 TRP A N 1
ATOM 731 C CA . TRP A 1 93 ? -4.162 -6.516 0.778 1.00 95.62 93 TRP A CA 1
ATOM 732 C C . TRP A 1 93 ? -3.598 -5.138 0.437 1.00 95.62 93 TRP A C 1
ATOM 734 O O . TRP A 1 93 ? -4.034 -4.116 0.966 1.00 95.62 93 TRP A O 1
ATOM 744 N N . ALA A 1 94 ? -2.622 -5.112 -0.466 1.00 97.12 94 ALA A N 1
ATOM 745 C CA . ALA A 1 94 ? -2.023 -3.894 -0.986 1.00 97.12 94 ALA A CA 1
ATOM 746 C C . ALA A 1 94 ? -1.291 -4.192 -2.295 1.00 97.12 94 ALA A C 1
ATOM 748 O O . ALA A 1 94 ? -0.798 -5.301 -2.511 1.00 97.12 94 ALA A O 1
ATOM 749 N N . VAL A 1 95 ? -1.194 -3.189 -3.161 1.00 97.31 95 VAL A N 1
ATOM 750 C CA . VAL A 1 95 ? -0.520 -3.291 -4.457 1.00 97.31 95 VAL A CA 1
ATOM 751 C C . VAL A 1 95 ? 0.512 -2.181 -4.581 1.00 97.31 95 VAL A C 1
ATOM 753 O O . VAL A 1 95 ? 0.207 -1.013 -4.345 1.00 97.31 95 VAL A O 1
ATOM 756 N N . ALA A 1 96 ? 1.727 -2.531 -4.990 1.00 95.62 96 ALA A N 1
ATOM 757 C CA . ALA A 1 96 ? 2.682 -1.557 -5.494 1.00 95.62 96 ALA A CA 1
ATOM 758 C C . ALA A 1 96 ? 2.411 -1.303 -6.976 1.00 95.62 96 ALA A C 1
ATOM 760 O O . ALA A 1 96 ? 2.395 -2.229 -7.786 1.00 95.62 96 ALA A O 1
ATOM 761 N N . TRP A 1 97 ? 2.238 -0.036 -7.331 1.00 93.75 97 TRP A N 1
ATOM 762 C CA . TRP A 1 97 ? 2.261 0.419 -8.711 1.00 93.75 97 TRP A CA 1
ATOM 763 C C . TRP A 1 97 ? 3.606 1.079 -8.971 1.00 93.75 97 TRP A C 1
ATOM 765 O O . TRP A 1 97 ? 3.901 2.144 -8.431 1.00 93.75 97 TRP A O 1
ATOM 775 N N . ARG A 1 98 ? 4.444 0.409 -9.755 1.00 90.62 98 ARG A N 1
ATOM 776 C CA . ARG A 1 98 ? 5.807 0.853 -10.035 1.00 90.62 98 ARG A CA 1
ATOM 777 C C . ARG A 1 98 ? 5.852 1.886 -11.154 1.00 90.62 98 ARG A C 1
ATOM 779 O O . ARG A 1 98 ? 4.959 1.965 -11.994 1.00 90.62 98 ARG A O 1
ATOM 786 N N . HIS A 1 99 ? 6.949 2.632 -11.188 1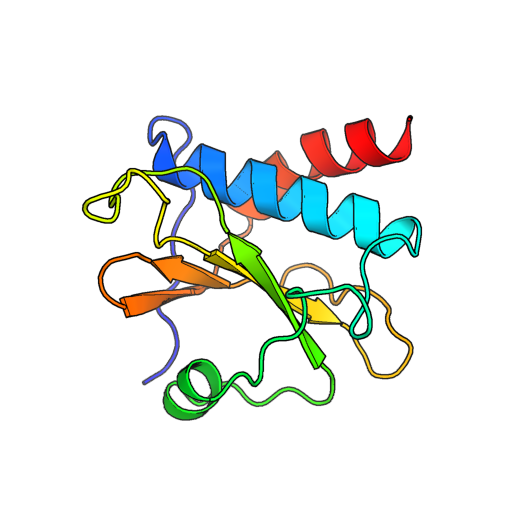.00 86.75 99 HIS A N 1
ATOM 787 C CA . HIS A 1 99 ? 7.283 3.632 -12.200 1.00 86.75 99 HIS A CA 1
ATOM 788 C C . HIS A 1 99 ? 7.258 3.098 -13.640 1.00 86.75 99 HIS A C 1
ATOM 790 O O . HIS A 1 99 ? 7.022 3.860 -14.571 1.00 86.75 99 HIS A O 1
ATOM 796 N N . ASP A 1 100 ? 7.473 1.797 -13.830 1.00 86.69 100 ASP A N 1
ATOM 797 C CA . ASP A 1 100 ? 7.410 1.110 -15.123 1.00 86.69 100 ASP A CA 1
ATOM 798 C C . ASP A 1 100 ? 6.016 0.536 -15.445 1.00 86.69 100 ASP A C 1
ATOM 800 O O . ASP A 1 100 ? 5.874 -0.336 -16.300 1.00 86.69 100 ASP A O 1
ATOM 804 N N . ASN A 1 101 ? 4.982 1.032 -14.761 1.00 87.56 101 ASN A N 1
ATOM 805 C CA . ASN A 1 101 ? 3.578 0.642 -14.882 1.00 87.56 101 ASN A CA 1
ATOM 806 C C . ASN A 1 101 ? 3.246 -0.804 -14.490 1.00 87.56 101 ASN A C 1
ATOM 808 O O . ASN A 1 101 ? 2.120 -1.250 -14.715 1.00 87.56 101 ASN A O 1
ATOM 812 N N . ARG A 1 102 ? 4.159 -1.535 -13.842 1.00 91.25 102 ARG A N 1
ATOM 813 C CA . ARG A 1 102 ? 3.818 -2.841 -13.267 1.00 91.25 102 ARG A CA 1
ATOM 814 C C . ARG A 1 102 ? 3.016 -2.683 -11.979 1.00 91.25 102 ARG A C 1
ATOM 816 O O . ARG A 1 102 ? 3.419 -1.958 -11.069 1.00 91.25 102 ARG A O 1
ATOM 823 N N . LEU A 1 103 ? 1.908 -3.414 -11.899 1.00 94.81 103 LEU A N 1
ATOM 824 C CA . LEU A 1 103 ? 1.126 -3.615 -10.682 1.00 94.81 103 LEU A CA 1
ATOM 825 C C . LEU A 1 103 ? 1.537 -4.938 -10.040 1.00 94.81 103 LEU A C 1
ATOM 827 O O . LEU A 1 103 ? 1.493 -5.984 -10.689 1.00 94.81 103 LEU A O 1
ATOM 831 N N . LEU A 1 104 ? 1.942 -4.889 -8.775 1.00 96.19 104 LEU A N 1
ATOM 832 C CA . LEU A 1 104 ? 2.452 -6.042 -8.043 1.00 96.19 104 LEU A CA 1
ATOM 833 C C . LEU A 1 104 ? 1.755 -6.175 -6.694 1.00 96.19 104 LEU A C 1
ATOM 835 O O . LEU A 1 104 ? 1.726 -5.225 -5.911 1.00 96.19 104 LEU A O 1
ATOM 839 N N . LEU A 1 105 ? 1.210 -7.356 -6.417 1.00 97.12 105 LEU A N 1
ATOM 840 C CA . LEU A 1 105 ? 0.581 -7.649 -5.133 1.00 97.12 105 LEU A CA 1
ATOM 841 C C . LEU A 1 105 ? 1.664 -7.766 -4.056 1.00 97.12 105 LEU A C 1
ATOM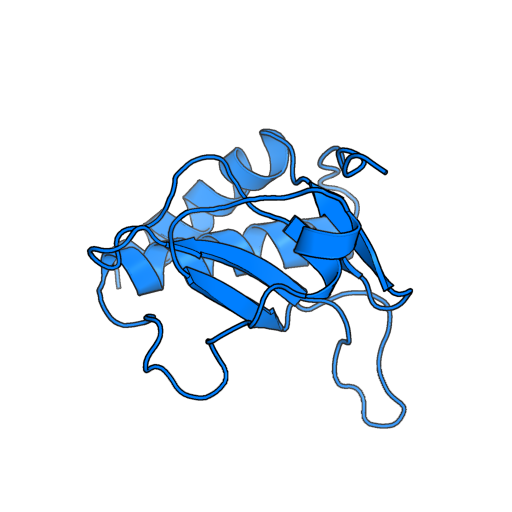 843 O O . LEU A 1 105 ? 2.626 -8.508 -4.237 1.00 97.12 105 LEU A O 1
ATOM 847 N N . LEU A 1 106 ? 1.521 -7.041 -2.951 1.00 97.38 106 LEU A N 1
ATOM 848 C CA . LEU A 1 106 ? 2.484 -7.097 -1.856 1.00 97.38 106 LEU A CA 1
ATOM 849 C C . LEU A 1 106 ? 2.270 -8.364 -1.022 1.00 97.38 106 LEU A C 1
ATOM 851 O O . LEU A 1 106 ? 1.139 -8.688 -0.660 1.00 97.38 106 LEU A O 1
ATOM 855 N N . ASP A 1 107 ? 3.351 -9.086 -0.731 1.00 97.00 107 ASP A N 1
ATOM 856 C CA . ASP A 1 107 ? 3.317 -10.278 0.115 1.00 97.00 107 ASP A CA 1
ATOM 857 C C . ASP A 1 107 ? 3.272 -9.956 1.623 1.00 97.00 107 ASP A C 1
ATOM 859 O O . ASP A 1 107 ? 3.342 -8.802 2.055 1.00 97.00 107 ASP A O 1
ATOM 863 N N . ALA A 1 108 ? 3.209 -11.006 2.449 1.00 96.69 108 ALA A N 1
ATOM 864 C CA . ALA A 1 108 ? 3.188 -10.906 3.910 1.00 96.69 108 ALA A CA 1
ATOM 865 C C . ALA A 1 108 ? 4.417 -10.194 4.513 1.00 96.69 108 ALA A C 1
ATOM 867 O O . ALA A 1 108 ? 4.323 -9.616 5.600 1.00 96.69 108 ALA A O 1
ATOM 868 N N . GLY A 1 109 ? 5.570 -10.215 3.835 1.00 96.88 109 GLY A N 1
ATOM 869 C CA . GLY A 1 109 ? 6.787 -9.563 4.311 1.00 96.88 109 GLY A CA 1
ATOM 870 C C . GLY A 1 109 ? 6.651 -8.041 4.350 1.00 96.88 109 GLY A C 1
ATOM 871 O O . GLY A 1 109 ? 7.080 -7.415 5.324 1.00 96.88 109 GLY A O 1
ATOM 872 N N . PHE A 1 110 ? 5.966 -7.454 3.362 1.00 97.69 110 PHE A N 1
ATOM 873 C CA . PHE A 1 110 ? 5.649 -6.023 3.367 1.00 97.69 110 PHE A CA 1
ATOM 874 C C . PHE A 1 110 ? 4.770 -5.645 4.559 1.00 97.69 110 PHE A C 1
ATOM 876 O O . PHE A 1 110 ? 5.079 -4.674 5.247 1.00 97.69 110 PHE A O 1
ATOM 883 N N . PHE A 1 111 ? 3.720 -6.422 4.848 1.00 97.50 111 PHE A N 1
ATOM 884 C CA . PHE A 1 111 ? 2.813 -6.150 5.972 1.00 97.50 111 PHE A CA 1
ATOM 885 C C . PHE A 1 111 ? 3.511 -6.272 7.327 1.00 97.50 111 PHE A C 1
ATOM 887 O O . PHE A 1 111 ? 3.302 -5.433 8.202 1.00 97.50 111 PHE A O 1
ATOM 894 N N . LYS A 1 112 ? 4.404 -7.258 7.491 1.00 96.19 112 LYS A N 1
ATOM 895 C CA . LYS A 1 112 ? 5.187 -7.416 8.725 1.00 96.19 112 LYS A CA 1
ATOM 896 C C . LYS A 1 112 ? 6.021 -6.173 9.034 1.00 96.19 112 LYS A C 1
ATOM 898 O O . LYS A 1 112 ? 6.088 -5.751 10.187 1.00 96.19 112 LYS A O 1
ATOM 903 N N . ARG A 1 113 ? 6.656 -5.581 8.021 1.00 94.38 113 ARG A N 1
ATOM 904 C CA . ARG A 1 113 ? 7.399 -4.328 8.196 1.00 94.38 113 ARG A CA 1
ATOM 905 C C . ARG A 1 113 ? 6.468 -3.127 8.356 1.00 94.38 113 ARG A C 1
ATOM 907 O O . ARG A 1 113 ? 6.698 -2.305 9.238 1.00 94.38 113 ARG A O 1
ATOM 914 N N . ALA A 1 114 ? 5.419 -3.041 7.540 1.00 96.75 114 ALA A N 1
ATOM 915 C CA . ALA A 1 114 ? 4.434 -1.965 7.595 1.00 96.75 114 ALA A CA 1
ATOM 916 C C . ALA A 1 114 ? 3.820 -1.818 8.993 1.00 96.75 114 ALA A C 1
ATOM 918 O O . ALA A 1 114 ? 3.611 -0.691 9.436 1.00 96.75 114 ALA A O 1
ATOM 919 N N . GLN A 1 115 ? 3.626 -2.925 9.719 1.00 96.25 115 GLN A N 1
ATOM 920 C CA . GLN A 1 115 ? 3.125 -2.912 11.093 1.00 96.25 115 GLN A CA 1
ATOM 921 C C . GLN A 1 115 ? 3.951 -2.004 12.015 1.00 96.25 115 GLN A C 1
ATOM 923 O O . GLN A 1 115 ? 3.376 -1.212 12.751 1.00 96.25 115 GLN A O 1
ATOM 928 N N . GLN A 1 116 ? 5.286 -2.032 11.922 1.00 92.50 116 GLN A N 1
ATOM 929 C CA . GLN A 1 116 ? 6.151 -1.187 12.760 1.00 92.50 116 GLN A CA 1
ATOM 930 C C . GLN A 1 116 ? 5.867 0.304 12.539 1.00 92.50 116 GLN A C 1
ATOM 932 O O . GLN A 1 116 ? 5.800 1.091 13.481 1.00 92.50 116 GLN A O 1
ATOM 937 N N . MET A 1 117 ? 5.675 0.693 11.277 1.00 93.56 117 MET A N 1
ATOM 938 C CA . MET A 1 117 ? 5.358 2.069 10.910 1.00 93.56 117 MET A CA 1
ATOM 939 C C . MET A 1 117 ? 3.907 2.432 11.255 1.00 93.56 117 MET A C 1
ATOM 941 O O . MET A 1 117 ? 3.652 3.542 11.717 1.00 93.56 117 MET A O 1
ATOM 945 N N . ARG A 1 118 ? 2.961 1.503 11.080 1.00 95.38 118 ARG A N 1
ATOM 946 C CA . ARG A 1 118 ? 1.555 1.659 11.480 1.00 95.38 118 ARG A CA 1
ATOM 947 C C . ARG A 1 118 ? 1.440 1.930 12.978 1.00 95.38 118 ARG A C 1
ATOM 949 O O . ARG A 1 118 ? 0.793 2.899 13.364 1.00 95.38 118 ARG A O 1
ATOM 956 N N . ASP A 1 119 ? 2.119 1.136 13.803 1.00 94.31 119 ASP A N 1
ATOM 957 C CA . ASP A 1 119 ? 2.133 1.279 15.263 1.00 94.31 119 ASP A CA 1
ATOM 958 C C . ASP A 1 119 ? 2.731 2.622 15.689 1.00 94.31 119 ASP A C 1
ATOM 960 O O . ASP A 1 119 ? 2.159 3.328 16.521 1.00 94.31 119 ASP A O 1
ATOM 964 N N . TYR A 1 120 ? 3.842 3.020 15.063 1.00 93.00 120 TYR A N 1
ATOM 965 C CA . TYR A 1 120 ? 4.454 4.324 15.293 1.00 93.00 120 TYR A CA 1
ATOM 966 C C . TYR A 1 120 ? 3.488 5.469 14.979 1.00 93.00 120 TYR A C 1
ATOM 968 O O . TYR A 1 120 ? 3.249 6.318 15.839 1.00 93.00 120 TYR A O 1
ATOM 976 N N . ILE A 1 121 ? 2.868 5.463 13.793 1.00 93.56 121 ILE A N 1
ATOM 977 C CA . ILE A 1 121 ? 1.854 6.460 13.438 1.00 93.56 121 ILE A CA 1
ATOM 978 C C . ILE A 1 121 ? 0.702 6.428 14.431 1.00 93.56 121 ILE A C 1
ATOM 980 O O . ILE A 1 121 ? 0.240 7.500 14.807 1.00 93.56 121 ILE A O 1
ATOM 984 N N . ASN A 1 122 ? 0.267 5.253 14.891 1.00 91.50 122 ASN A N 1
ATOM 985 C CA . ASN A 1 122 ? -0.815 5.109 15.859 1.00 91.50 122 ASN A CA 1
ATOM 986 C C . ASN A 1 122 ? -0.487 5.682 17.243 1.00 91.50 122 ASN A C 1
ATOM 988 O O . ASN A 1 122 ? -1.363 6.297 17.849 1.00 91.50 122 ASN A O 1
ATOM 992 N N . SER A 1 123 ? 0.773 5.627 17.671 1.00 91.50 123 SER A N 1
ATOM 993 C CA . SER A 1 123 ? 1.236 6.201 18.943 1.00 91.50 123 SER A CA 1
ATOM 994 C C . SER A 1 123 ? 1.355 7.735 18.994 1.00 91.50 123 SER A C 1
ATOM 996 O O . SER A 1 123 ? 1.476 8.279 20.089 1.00 91.50 123 SER A O 1
ATOM 998 N N . MET A 1 124 ? 1.318 8.429 17.845 1.00 82.19 124 MET A N 1
ATOM 999 C CA . MET A 1 124 ? 1.416 9.904 17.750 1.00 82.19 124 MET A CA 1
ATOM 1000 C C . MET A 1 124 ? 0.127 10.665 18.057 1.00 82.19 124 MET A C 1
ATOM 1002 O O . MET A 1 124 ? 0.212 11.713 18.721 1.00 82.19 124 MET A O 1
#

pLDDT: mean 89.82, std 10.44, range [52.41, 97.69]

Foldseek 3Di:
DAAAADEADPVAPASLQQLLVLLLQQLCLVVVNDFCVPPQQWDPCPLVVVNVDDDQFTKTKDQTDHPAADPVRGAPKMKIFTAHNVSHTDPPWIWIQHNVRHTHTYHPVSPVSSNVNNVVSNVD